Protein AF-A0A959VHF4-F1 (afdb_monomer_lite)

Structure (mmCIF, N/CA/C/O backbone):
data_AF-A0A959VHF4-F1
#
_entry.id   AF-A0A959VHF4-F1
#
loop_
_atom_site.group_PDB
_atom_site.id
_atom_site.type_symbol
_atom_site.label_atom_id
_atom_site.label_alt_id
_atom_site.label_comp_id
_atom_site.label_asym_id
_atom_site.label_entity_id
_atom_site.label_seq_id
_atom_site.pdbx_PDB_ins_code
_atom_site.Cartn_x
_atom_site.Cartn_y
_atom_site.Cartn_z
_atom_site.occupancy
_atom_site.B_iso_or_equiv
_atom_site.auth_seq_id
_atom_site.auth_comp_id
_atom_site.auth_asym_id
_atom_site.auth_atom_id
_atom_site.pdbx_PDB_model_num
ATOM 1 N N . MET A 1 1 ? -18.774 -11.645 18.481 1.00 50.91 1 MET A N 1
ATOM 2 C CA . MET A 1 1 ? -17.301 -11.450 18.523 1.00 50.91 1 MET A CA 1
ATOM 3 C C . MET A 1 1 ? -16.542 -12.141 17.383 1.00 50.91 1 MET A C 1
ATOM 5 O O . MET A 1 1 ? -15.637 -11.518 16.846 1.00 50.91 1 MET A O 1
ATOM 9 N N . HIS A 1 2 ? -16.887 -13.369 16.970 1.00 49.22 2 HIS A N 1
ATOM 10 C CA . HIS A 1 2 ? -16.192 -14.062 15.864 1.00 49.22 2 HIS A CA 1
ATOM 11 C C . HIS A 1 2 ? -16.350 -13.375 14.492 1.00 49.22 2 HIS A C 1
ATOM 13 O O . HIS A 1 2 ? -15.384 -13.295 13.736 1.00 49.22 2 HIS A O 1
ATOM 19 N N . LEU A 1 3 ? -17.520 -12.784 14.223 1.00 56.03 3 LEU A N 1
ATOM 20 C CA . LEU A 1 3 ? -17.829 -12.106 12.956 1.00 56.03 3 LEU A CA 1
ATOM 21 C C . LEU A 1 3 ? -16.916 -10.900 12.661 1.00 56.03 3 LEU A C 1
ATOM 23 O O . LEU A 1 3 ? -16.441 -10.735 11.544 1.00 56.03 3 LEU A O 1
ATOM 27 N N . ALA A 1 4 ? -16.611 -10.089 13.679 1.00 54.28 4 ALA A N 1
ATOM 28 C CA . ALA A 1 4 ? -15.765 -8.902 13.534 1.00 54.28 4 ALA A CA 1
ATOM 29 C C . ALA A 1 4 ? -14.308 -9.256 13.186 1.00 54.28 4 ALA A C 1
ATOM 31 O O . ALA A 1 4 ? -13.641 -8.526 12.458 1.00 54.28 4 ALA A O 1
ATOM 32 N N . ARG A 1 5 ? -13.818 -10.405 13.671 1.00 56.53 5 ARG A N 1
ATOM 33 C CA . ARG A 1 5 ? -12.460 -10.889 13.393 1.00 56.53 5 ARG A CA 1
ATOM 34 C C . ARG A 1 5 ? -12.360 -11.483 11.986 1.00 56.53 5 ARG A C 1
ATOM 36 O O . ARG A 1 5 ? -11.412 -11.186 11.269 1.00 56.53 5 ARG A O 1
ATOM 43 N N . ALA A 1 6 ? -13.371 -12.257 11.587 1.00 59.06 6 ALA A N 1
ATOM 44 C CA . ALA A 1 6 ? -13.488 -12.775 10.227 1.00 59.06 6 ALA A CA 1
ATOM 45 C C . ALA A 1 6 ? -13.580 -11.635 9.202 1.00 59.06 6 ALA A C 1
ATOM 47 O O . ALA A 1 6 ? -12.888 -11.675 8.195 1.00 59.06 6 ALA A O 1
ATOM 48 N N . MET A 1 7 ? -14.336 -10.575 9.501 1.00 58.72 7 MET A N 1
ATOM 49 C CA . MET A 1 7 ? -14.394 -9.371 8.668 1.00 58.72 7 MET A CA 1
ATOM 50 C C . MET A 1 7 ? -13.051 -8.666 8.518 1.00 58.72 7 MET A C 1
ATOM 52 O O . MET A 1 7 ? -12.705 -8.275 7.412 1.00 58.72 7 MET A O 1
ATOM 56 N N . HIS A 1 8 ? -12.319 -8.470 9.617 1.00 55.59 8 HIS A N 1
ATOM 57 C CA . HIS A 1 8 ? -11.071 -7.712 9.579 1.00 55.59 8 HIS A CA 1
ATOM 58 C C . HIS A 1 8 ? -9.969 -8.467 8.827 1.00 55.59 8 HIS A C 1
ATOM 60 O O . HIS A 1 8 ? -9.148 -7.849 8.157 1.00 55.59 8 HIS A O 1
ATOM 66 N N . ILE A 1 9 ? -9.967 -9.802 8.910 1.00 59.06 9 ILE A N 1
ATOM 67 C CA . ILE A 1 9 ? -9.068 -10.657 8.126 1.00 59.06 9 ILE A CA 1
ATOM 68 C C . ILE A 1 9 ? -9.535 -10.705 6.670 1.00 59.06 9 ILE A C 1
ATOM 70 O O . ILE A 1 9 ? -8.726 -10.544 5.763 1.00 59.06 9 ILE A O 1
ATOM 74 N N . ALA A 1 10 ? -10.840 -10.845 6.425 1.00 58.56 10 ALA A N 1
ATOM 75 C CA . ALA A 1 10 ? -11.389 -10.819 5.075 1.00 58.56 10 ALA A CA 1
ATOM 76 C C . ALA A 1 10 ? -11.092 -9.487 4.373 1.00 58.56 10 ALA A C 1
ATOM 78 O O . ALA A 1 10 ? -10.733 -9.511 3.202 1.00 58.56 10 ALA A O 1
ATOM 79 N N . SER A 1 11 ? -11.141 -8.339 5.059 1.00 53.06 11 SER A N 1
ATOM 80 C CA . SER A 1 11 ? -10.812 -7.028 4.475 1.00 53.06 11 SER A CA 1
ATOM 81 C C . SER A 1 11 ? -9.335 -6.850 4.113 1.00 53.06 11 SER A C 1
ATOM 83 O O . SER A 1 11 ? -9.013 -5.922 3.380 1.00 53.06 11 SER A O 1
ATOM 85 N N . ILE A 1 12 ? -8.440 -7.718 4.601 1.00 55.69 12 ILE A N 1
ATOM 86 C CA . ILE A 1 12 ? -7.034 -7.755 4.160 1.00 55.69 12 ILE A CA 1
ATOM 87 C C . ILE A 1 12 ? -6.947 -8.346 2.745 1.00 55.69 12 ILE A C 1
ATOM 89 O O . ILE A 1 12 ? -6.153 -7.881 1.932 1.00 55.69 12 ILE A O 1
ATOM 93 N N . PHE A 1 13 ? -7.786 -9.342 2.443 1.00 53.78 13 PHE A N 1
ATOM 94 C CA . PHE A 1 13 ? -7.777 -10.077 1.172 1.00 53.78 13 PHE A CA 1
ATOM 95 C C . PHE A 1 13 ? -8.868 -9.639 0.189 1.00 53.78 13 PHE A C 1
ATOM 97 O O . PHE A 1 13 ? -8.839 -10.032 -0.974 1.00 53.78 13 PHE A O 1
ATOM 104 N N . THR A 1 14 ? -9.836 -8.834 0.631 1.00 53.97 14 THR A N 1
ATOM 105 C CA . THR A 1 14 ? -10.964 -8.391 -0.194 1.00 53.97 14 THR A CA 1
ATOM 106 C C . THR A 1 14 ? -10.923 -6.884 -0.439 1.00 53.97 14 THR A C 1
ATOM 108 O O . THR A 1 14 ? -10.493 -6.112 0.421 1.00 53.97 14 THR A O 1
ATOM 111 N N . PRO A 1 15 ? -11.362 -6.410 -1.614 1.00 54.19 15 PRO A N 1
ATOM 112 C CA . PRO A 1 15 ? -11.335 -4.990 -1.919 1.00 54.19 15 PRO A CA 1
ATOM 113 C C . PRO A 1 15 ? -12.379 -4.221 -1.082 1.00 54.19 15 PRO A C 1
ATOM 115 O O . PRO A 1 15 ? -13.347 -4.796 -0.596 1.00 54.19 15 PRO A O 1
ATOM 118 N N . LEU A 1 16 ? -12.151 -2.905 -0.924 1.00 57.03 16 LEU A N 1
ATOM 119 C CA . LEU A 1 16 ? -12.922 -1.883 -0.168 1.00 57.03 16 LEU A CA 1
ATOM 120 C C . LEU A 1 16 ? -14.441 -2.093 -0.014 1.00 57.03 16 LEU A C 1
ATOM 122 O O . LEU A 1 16 ? -15.026 -1.578 0.936 1.00 57.03 16 LEU A O 1
ATOM 126 N N . TRP A 1 17 ? -15.087 -2.802 -0.936 1.00 56.50 17 TRP A N 1
ATOM 127 C CA . TRP A 1 17 ? -16.507 -3.107 -0.882 1.00 56.50 17 TRP A CA 1
ATOM 128 C C . TRP A 1 17 ? -16.901 -3.952 0.330 1.00 56.50 17 TRP A C 1
ATOM 130 O O . TRP A 1 17 ? -17.956 -3.690 0.883 1.00 56.50 17 TRP A O 1
ATOM 140 N N . VAL A 1 18 ? -16.084 -4.886 0.824 1.00 60.59 18 VAL A N 1
ATOM 141 C CA . VAL A 1 18 ? -16.474 -5.721 1.982 1.00 60.59 18 VAL A CA 1
ATOM 142 C C . VAL A 1 18 ? -16.714 -4.905 3.266 1.00 60.59 18 VAL A C 1
ATOM 144 O O . VAL A 1 18 ? -17.814 -4.991 3.815 1.00 60.59 18 VAL A O 1
ATOM 147 N N . PRO A 1 19 ? -15.780 -4.061 3.750 1.00 60.09 19 PRO A N 1
ATOM 148 C CA . PRO A 1 19 ? -16.050 -3.213 4.916 1.00 60.09 19 PRO A CA 1
ATOM 149 C C . PRO A 1 19 ? -17.211 -2.230 4.688 1.00 60.09 19 PRO A C 1
ATOM 151 O O . PRO A 1 19 ? -17.966 -1.947 5.619 1.00 60.09 19 PRO A O 1
ATOM 154 N N . PHE A 1 20 ? -17.399 -1.753 3.453 1.00 59.38 20 PHE A N 1
ATOM 155 C CA . PHE A 1 20 ? -18.503 -0.861 3.089 1.00 59.38 20 PHE A CA 1
ATOM 156 C C . PHE A 1 20 ? -19.870 -1.564 3.125 1.00 59.38 20 PHE A C 1
ATOM 158 O O . PHE A 1 20 ? -20.823 -1.055 3.715 1.00 59.38 20 PHE A O 1
ATOM 165 N N . VAL A 1 21 ? -19.950 -2.772 2.567 1.00 61.09 21 VAL A N 1
ATOM 166 C CA . VAL A 1 21 ? -21.141 -3.628 2.572 1.00 61.09 21 VAL A CA 1
ATOM 167 C C . VAL A 1 21 ? -21.521 -3.987 4.002 1.00 61.09 21 VAL A C 1
ATOM 169 O O . VAL A 1 21 ? -22.686 -3.870 4.371 1.00 61.09 21 VAL A O 1
ATOM 172 N N . VAL A 1 22 ? -20.554 -4.326 4.859 1.00 63.72 22 VAL A N 1
ATOM 173 C CA . VAL A 1 22 ? -20.879 -4.610 6.260 1.00 63.72 22 VAL A CA 1
ATOM 174 C C . VAL A 1 22 ? -21.305 -3.352 7.018 1.00 63.72 22 VAL A C 1
ATOM 176 O O . VAL A 1 22 ? -22.218 -3.424 7.837 1.00 63.72 22 VAL A O 1
ATOM 179 N N . TRP A 1 23 ? -20.727 -2.182 6.738 1.00 61.66 23 TRP A N 1
ATOM 180 C CA . TRP A 1 23 ? -21.202 -0.931 7.338 1.00 61.66 23 TRP A CA 1
ATOM 181 C C . TRP A 1 23 ? -22.668 -0.622 6.990 1.00 61.66 23 TRP A C 1
ATOM 183 O O . TRP A 1 23 ? -23.399 -0.124 7.851 1.00 61.66 23 TRP A O 1
ATOM 193 N N . ILE A 1 24 ? -23.096 -0.941 5.764 1.00 65.69 24 ILE A N 1
ATOM 194 C CA . ILE A 1 24 ? -24.482 -0.783 5.299 1.00 65.69 24 ILE A CA 1
ATOM 195 C C . ILE A 1 24 ? -25.408 -1.824 5.935 1.00 65.69 24 ILE A C 1
ATOM 197 O O . ILE A 1 24 ? -26.497 -1.477 6.388 1.00 65.69 24 ILE A O 1
ATOM 201 N N . LEU A 1 25 ? -24.976 -3.086 5.995 1.00 68.31 25 LEU A N 1
ATOM 202 C CA . LEU A 1 25 ? -25.793 -4.202 6.481 1.00 68.31 25 LEU A CA 1
ATOM 203 C C . LEU A 1 25 ? -25.848 -4.304 8.013 1.00 68.31 25 LEU A C 1
ATOM 205 O O . LEU A 1 25 ? -26.707 -4.998 8.552 1.00 68.31 25 LEU A O 1
ATOM 209 N N . THR A 1 26 ? -24.956 -3.624 8.737 1.00 66.06 26 THR A N 1
ATOM 210 C CA . THR A 1 26 ? -24.940 -3.658 10.205 1.00 66.06 26 THR A CA 1
ATOM 211 C C . THR A 1 26 ? -26.020 -2.736 10.793 1.00 66.06 26 THR A C 1
ATOM 213 O O . THR A 1 26 ? -25.977 -1.521 10.567 1.00 66.06 26 THR A O 1
ATOM 216 N N . PRO A 1 27 ? -26.947 -3.252 11.625 1.00 54.56 27 PRO A N 1
ATOM 217 C CA . PRO A 1 27 ? -27.983 -2.444 12.266 1.00 54.56 27 PRO A CA 1
ATOM 218 C C . PRO A 1 27 ? -27.394 -1.317 13.128 1.00 54.56 27 PRO A C 1
ATOM 220 O O . PRO A 1 27 ? -26.417 -1.519 13.852 1.00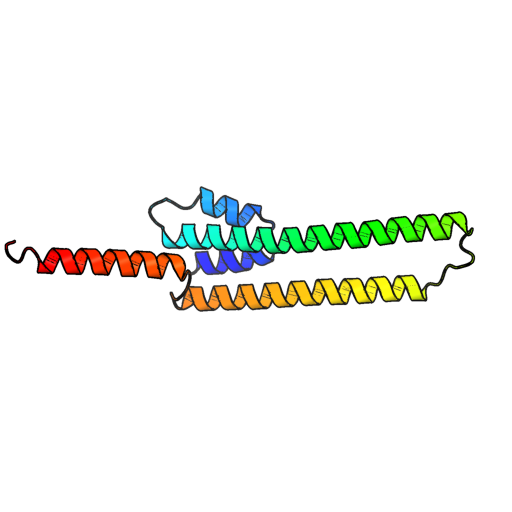 54.56 27 PRO A O 1
ATOM 223 N N . LYS A 1 28 ? -28.038 -0.135 13.134 1.00 59.47 28 LYS A N 1
ATOM 224 C CA . LYS A 1 28 ? -27.600 1.069 13.888 1.00 59.47 28 LYS A CA 1
ATOM 225 C C . LYS A 1 28 ? -27.386 0.834 15.394 1.00 59.47 28 LYS A C 1
ATOM 227 O O . LYS A 1 28 ? -26.692 1.614 16.041 1.00 59.47 28 LYS A O 1
ATOM 232 N N . GLN A 1 29 ? -27.986 -0.222 15.932 1.00 56.53 29 GLN A N 1
ATOM 233 C CA . GLN A 1 29 ? -27.942 -0.614 17.338 1.00 56.53 29 GLN A CA 1
ATOM 234 C C . GLN A 1 29 ? -26.567 -1.187 17.735 1.00 56.53 29 GLN A C 1
ATOM 236 O O . GLN A 1 29 ? -26.131 -1.023 18.871 1.00 56.53 29 GLN A O 1
ATOM 241 N N . MET A 1 30 ? -25.818 -1.763 16.785 1.00 57.66 30 MET A N 1
ATOM 242 C CA . MET A 1 30 ? -24.456 -2.259 17.009 1.00 57.66 30 MET A CA 1
ATOM 243 C C . MET A 1 30 ? -23.416 -1.155 16.776 1.00 57.66 30 MET A C 1
ATOM 245 O O . MET A 1 30 ? -22.587 -1.238 15.866 1.00 57.66 30 MET A O 1
ATOM 249 N N . LYS A 1 31 ? -23.462 -0.108 17.616 1.00 62.25 31 LYS A N 1
ATOM 250 C CA . LYS A 1 31 ? -22.574 1.072 17.541 1.00 62.25 31 LYS A CA 1
ATOM 251 C C . LYS A 1 31 ? -21.093 0.675 17.407 1.00 62.25 31 LYS A C 1
ATOM 253 O O . LYS A 1 31 ? -20.419 1.141 16.494 1.00 62.25 31 LYS A O 1
ATOM 258 N N . PHE A 1 32 ? -20.653 -0.304 18.201 1.00 63.00 32 PHE A N 1
ATOM 259 C CA . PHE A 1 32 ? -19.282 -0.827 18.192 1.00 63.00 32 PHE A CA 1
ATOM 260 C C . PHE A 1 32 ? -18.853 -1.439 16.846 1.00 63.00 32 PHE A C 1
ATOM 262 O O . PHE A 1 32 ? -17.756 -1.166 16.358 1.00 63.00 32 PHE A O 1
ATOM 269 N N . LEU A 1 33 ? -19.712 -2.251 16.218 1.00 62.34 33 LEU A N 1
ATOM 270 C CA . LEU A 1 33 ? -19.392 -2.927 14.954 1.00 62.34 33 LEU A CA 1
ATOM 271 C C . LEU A 1 33 ? -19.348 -1.926 13.788 1.00 62.34 33 LEU A C 1
ATOM 273 O O . LEU A 1 33 ? -18.480 -2.002 12.919 1.00 62.34 33 LEU A O 1
ATOM 277 N N . ARG A 1 34 ? -20.236 -0.927 13.820 1.00 61.47 34 ARG A N 1
ATOM 278 C CA . ARG A 1 34 ? -20.313 0.136 12.814 1.00 61.47 34 ARG A CA 1
ATOM 279 C C . ARG A 1 34 ? -19.111 1.084 12.867 1.00 61.47 34 ARG A C 1
ATOM 281 O O . ARG A 1 34 ? -18.621 1.513 11.822 1.00 61.47 34 ARG A O 1
ATOM 288 N N . ALA A 1 35 ? -18.611 1.376 14.065 1.00 62.72 35 ALA A N 1
ATOM 289 C CA . ALA A 1 35 ? -17.395 2.154 14.271 1.00 62.72 35 ALA A CA 1
ATOM 290 C C . ALA A 1 35 ? -16.144 1.426 13.778 1.00 62.72 35 ALA A C 1
ATOM 292 O O . ALA A 1 35 ? -15.296 2.029 13.120 1.00 62.72 35 ALA A O 1
ATOM 293 N N . HIS A 1 36 ? -16.069 0.118 14.042 1.00 64.94 36 HIS A N 1
ATOM 294 C CA . HIS A 1 36 ? -15.000 -0.745 13.545 1.00 64.94 36 HIS A CA 1
ATOM 295 C C . HIS A 1 36 ? -14.964 -0.775 12.015 1.00 64.94 36 HIS A C 1
ATOM 297 O O . HIS A 1 36 ? -13.907 -0.585 11.420 1.00 64.94 36 HIS A O 1
ATOM 303 N N . ALA A 1 37 ? -16.128 -0.937 11.378 1.00 64.56 37 ALA A N 1
ATOM 304 C CA . ALA A 1 37 ? -16.239 -0.947 9.923 1.00 64.56 37 ALA A CA 1
ATOM 305 C C . ALA A 1 37 ? -15.821 0.395 9.295 1.00 64.56 37 ALA A C 1
ATOM 307 O O . ALA A 1 37 ? -15.123 0.408 8.284 1.00 64.56 37 ALA A O 1
ATOM 308 N N . ARG A 1 38 ? -16.187 1.531 9.910 1.00 67.88 38 ARG A N 1
ATOM 309 C CA . ARG A 1 38 ? -15.810 2.864 9.412 1.00 67.88 38 ARG A CA 1
ATOM 310 C C . ARG A 1 38 ? -14.308 3.122 9.518 1.00 67.88 38 ARG A C 1
ATOM 312 O O . ARG A 1 38 ? -13.732 3.689 8.595 1.00 67.88 38 ARG A O 1
ATOM 319 N N . LEU A 1 39 ? -13.688 2.726 10.628 1.00 69.12 39 LEU A N 1
ATOM 320 C CA . LEU A 1 39 ? -12.251 2.904 10.819 1.00 69.12 39 LEU A CA 1
ATOM 321 C C . LEU A 1 39 ? -11.453 2.017 9.854 1.00 69.12 39 LEU A C 1
ATOM 323 O O . LEU A 1 39 ? -10.566 2.518 9.175 1.00 69.12 39 LEU A O 1
ATOM 327 N N . ALA A 1 40 ? -11.848 0.748 9.712 1.00 66.75 40 ALA A N 1
ATOM 328 C CA . ALA A 1 40 ? -11.246 -0.176 8.752 1.00 66.75 40 ALA A CA 1
ATOM 329 C C . ALA A 1 40 ? -11.402 0.310 7.300 1.00 66.75 40 ALA A C 1
ATOM 331 O O . ALA A 1 40 ? -10.480 0.182 6.497 1.00 66.75 40 ALA A O 1
ATOM 332 N N . ALA A 1 41 ? -12.546 0.914 6.956 1.00 68.06 41 ALA A N 1
ATOM 333 C CA . ALA A 1 41 ? -12.738 1.534 5.648 1.00 68.06 41 ALA A CA 1
ATOM 334 C C . ALA A 1 41 ? -11.798 2.732 5.435 1.00 68.06 41 ALA A C 1
ATOM 336 O O . ALA A 1 41 ? -11.232 2.870 4.355 1.00 68.06 41 ALA A O 1
ATOM 337 N N . PHE A 1 42 ? -11.606 3.580 6.450 1.00 72.62 42 PHE A N 1
ATOM 338 C CA . PHE A 1 42 ? -10.738 4.755 6.350 1.00 72.62 42 PHE A CA 1
ATOM 339 C C . PHE A 1 42 ? -9.257 4.373 6.227 1.00 72.62 42 PHE A C 1
ATOM 341 O O . PHE A 1 42 ? -8.578 4.866 5.328 1.00 72.62 42 PHE A O 1
ATOM 348 N N . ASP A 1 43 ? -8.785 3.433 7.050 1.00 71.19 43 ASP A N 1
ATOM 349 C CA . ASP A 1 43 ? -7.425 2.887 6.946 1.00 71.19 43 ASP A CA 1
ATOM 350 C C . ASP A 1 43 ? -7.210 2.218 5.579 1.00 71.19 43 ASP A C 1
ATOM 352 O O . ASP A 1 43 ? -6.193 2.442 4.919 1.00 71.19 43 ASP A O 1
ATOM 356 N N . GLY A 1 44 ? -8.211 1.478 5.087 1.00 72.25 44 GLY A N 1
ATOM 357 C CA . GLY A 1 44 ? -8.188 0.8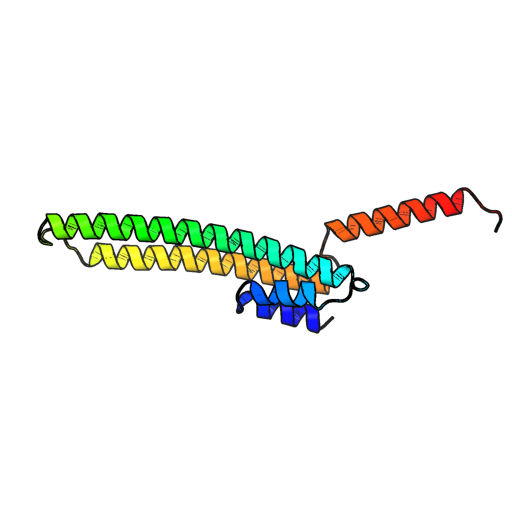91 3.749 1.00 72.25 44 GLY A CA 1
ATOM 358 C C . GLY A 1 44 ? -8.108 1.928 2.621 1.00 72.25 44 GLY A C 1
ATOM 359 O O . GLY A 1 44 ? -7.418 1.691 1.629 1.00 72.25 44 GLY A O 1
ATOM 360 N N . ILE A 1 45 ? -8.775 3.081 2.756 1.00 77.88 45 ILE A N 1
ATOM 361 C CA . ILE A 1 45 ? -8.692 4.190 1.789 1.00 77.88 45 ILE A CA 1
ATOM 362 C C . ILE A 1 45 ? -7.291 4.805 1.794 1.00 77.88 45 ILE A C 1
ATOM 364 O O . ILE A 1 45 ? -6.731 5.010 0.720 1.00 77.88 45 ILE A O 1
ATOM 368 N N . ILE A 1 46 ? -6.712 5.062 2.972 1.00 82.31 46 ILE A N 1
ATOM 369 C CA . ILE A 1 46 ? -5.372 5.656 3.096 1.00 82.31 46 ILE A CA 1
ATOM 370 C C . ILE A 1 46 ? -4.332 4.763 2.419 1.00 82.31 46 ILE A C 1
ATOM 372 O O . ILE A 1 46 ? -3.590 5.22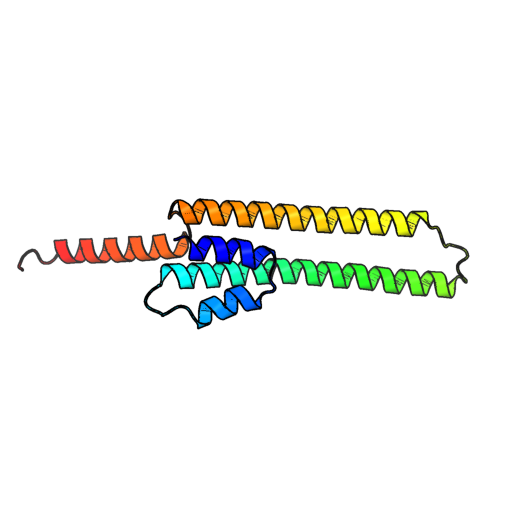9 1.555 1.00 82.31 46 ILE A O 1
ATOM 376 N N . TRP A 1 47 ? -4.314 3.470 2.751 1.00 79.56 47 TRP A N 1
ATOM 377 C CA . TRP A 1 47 ? -3.369 2.533 2.146 1.00 79.56 47 TRP A CA 1
ATOM 378 C C . TRP A 1 47 ? -3.536 2.450 0.632 1.00 79.56 47 TRP A C 1
ATOM 380 O O . TRP A 1 47 ? -2.550 2.506 -0.100 1.00 79.56 47 TRP A O 1
ATOM 390 N N . LYS A 1 48 ? -4.774 2.396 0.135 1.00 79.50 48 LYS A N 1
ATOM 391 C CA . LYS A 1 48 ? -5.038 2.383 -1.309 1.00 79.50 48 LYS A CA 1
ATOM 392 C C . LYS A 1 48 ? -4.633 3.674 -2.009 1.00 79.50 48 LYS A C 1
ATOM 394 O O . LYS A 1 48 ? -4.153 3.596 -3.134 1.00 79.50 48 LYS A O 1
ATOM 399 N N . ALA A 1 49 ? -4.785 4.829 -1.366 1.00 83.88 49 ALA A N 1
ATOM 400 C CA . ALA A 1 49 ? -4.301 6.097 -1.901 1.00 83.88 49 ALA A CA 1
ATOM 401 C C . ALA A 1 49 ? -2.768 6.099 -2.013 1.00 83.88 49 ALA A C 1
ATOM 403 O O . ALA A 1 49 ? -2.239 6.469 -3.057 1.00 83.88 49 ALA A O 1
ATOM 404 N N . ILE A 1 50 ? -2.059 5.604 -0.990 1.00 87.19 50 ILE A N 1
ATOM 405 C CA . ILE A 1 50 ? -0.595 5.440 -1.026 1.00 87.19 50 ILE A CA 1
ATOM 406 C C . ILE A 1 50 ? -0.189 4.503 -2.173 1.00 87.19 50 ILE A C 1
ATOM 408 O O . ILE A 1 50 ? 0.670 4.858 -2.978 1.00 87.19 50 ILE A O 1
ATOM 412 N N . PHE A 1 51 ? -0.837 3.340 -2.299 1.00 84.31 51 PHE A N 1
ATOM 413 C CA . PHE A 1 51 ? -0.569 2.407 -3.398 1.00 84.31 51 PHE A CA 1
ATOM 414 C C . PHE A 1 51 ? -0.862 3.020 -4.772 1.00 84.31 51 PHE A C 1
ATOM 416 O O . PHE A 1 51 ? -0.087 2.803 -5.699 1.00 84.31 51 PHE A O 1
ATOM 423 N N . LEU A 1 52 ? -1.933 3.807 -4.910 1.00 84.94 52 LEU A N 1
ATOM 424 C CA . LEU A 1 52 ? -2.266 4.491 -6.159 1.00 84.94 52 LEU A CA 1
ATOM 425 C C . LEU A 1 52 ? -1.182 5.499 -6.550 1.00 84.94 52 LEU A C 1
ATOM 427 O O . LEU A 1 52 ? -0.739 5.494 -7.694 1.00 84.94 52 LEU A O 1
ATOM 431 N N . VAL A 1 53 ? -0.722 6.325 -5.606 1.00 91.50 53 VAL A N 1
ATOM 432 C CA . VAL A 1 53 ? 0.359 7.293 -5.851 1.00 91.50 53 VAL A CA 1
ATOM 433 C C . VAL A 1 53 ? 1.630 6.573 -6.303 1.00 91.50 53 VAL A C 1
ATOM 435 O O . VAL A 1 53 ? 2.228 6.952 -7.308 1.00 91.50 53 VAL A O 1
ATOM 438 N N . LEU A 1 54 ? 2.012 5.492 -5.619 1.00 89.25 54 LEU A N 1
ATOM 439 C CA . LEU A 1 54 ? 3.187 4.702 -5.992 1.00 89.25 54 LEU A CA 1
ATOM 440 C C . LEU A 1 54 ? 3.038 4.043 -7.366 1.00 89.25 54 LEU A C 1
ATOM 442 O O . LEU A 1 54 ? 3.993 4.033 -8.140 1.00 89.25 54 LEU A O 1
ATOM 446 N N . ALA A 1 55 ? 1.848 3.538 -7.696 1.00 84.50 55 ALA A N 1
ATOM 447 C CA . ALA A 1 55 ? 1.562 2.962 -9.005 1.00 84.50 55 ALA A CA 1
ATOM 448 C C . ALA A 1 55 ? 1.657 4.013 -10.123 1.00 84.50 55 ALA A C 1
ATOM 450 O O . ALA A 1 55 ? 2.273 3.748 -11.152 1.00 84.50 55 ALA A O 1
ATOM 451 N N . VAL A 1 56 ? 1.116 5.218 -9.909 1.00 91.94 56 VAL A N 1
ATOM 452 C CA . VAL A 1 56 ? 1.200 6.330 -10.873 1.00 91.94 56 VAL A CA 1
ATOM 453 C C . VAL A 1 56 ? 2.647 6.773 -11.085 1.00 91.94 56 VAL A C 1
ATOM 455 O O . VAL A 1 56 ? 3.061 6.974 -12.228 1.00 91.94 56 VAL A O 1
ATOM 458 N N . ILE A 1 57 ? 3.437 6.879 -10.012 1.00 92.44 57 ILE A N 1
ATOM 459 C CA . ILE A 1 57 ? 4.865 7.210 -10.106 1.00 92.44 57 ILE A CA 1
ATOM 460 C C . ILE A 1 57 ? 5.605 6.114 -10.882 1.00 92.44 57 ILE A C 1
ATOM 462 O O . ILE A 1 57 ? 6.292 6.411 -11.856 1.00 92.44 57 ILE A O 1
ATOM 466 N N . SER A 1 58 ? 5.422 4.846 -10.505 1.00 89.19 58 SER A N 1
ATOM 467 C CA . SER A 1 58 ? 6.063 3.702 -11.169 1.00 89.19 58 SER A CA 1
ATOM 468 C C . SER A 1 58 ? 5.722 3.635 -12.663 1.00 89.19 58 SER A C 1
ATOM 470 O O . SER A 1 58 ? 6.610 3.460 -13.504 1.00 89.19 58 SER A O 1
ATOM 472 N N . LEU A 1 59 ? 4.453 3.863 -13.015 1.00 90.75 59 LEU A N 1
ATOM 473 C CA . LEU A 1 59 ? 3.995 3.891 -14.400 1.00 90.75 59 LEU A CA 1
ATOM 474 C C . LEU A 1 59 ? 4.611 5.058 -15.177 1.00 90.75 59 LEU A C 1
ATOM 476 O O . LEU A 1 59 ? 5.122 4.850 -16.272 1.00 90.75 59 LEU A O 1
ATOM 480 N N . THR A 1 60 ? 4.624 6.260 -14.598 1.00 94.06 60 THR A N 1
ATOM 481 C CA . THR A 1 60 ? 5.235 7.447 -15.219 1.00 94.06 60 THR A CA 1
ATOM 482 C C . THR A 1 60 ? 6.709 7.205 -15.539 1.00 94.06 60 THR A C 1
ATOM 484 O O . THR A 1 60 ? 7.144 7.433 -16.666 1.00 94.06 60 THR A O 1
ATOM 487 N N . ILE A 1 61 ? 7.475 6.672 -14.580 1.00 91.81 61 ILE A N 1
ATOM 488 C CA . ILE A 1 61 ? 8.896 6.355 -14.782 1.00 91.81 61 ILE A CA 1
ATOM 489 C C . ILE A 1 61 ? 9.054 5.260 -15.854 1.00 91.81 61 ILE A C 1
ATOM 491 O O . ILE A 1 61 ? 9.991 5.296 -16.649 1.00 91.81 61 ILE A O 1
ATOM 495 N N . THR A 1 62 ? 8.147 4.284 -15.912 1.00 90.81 62 THR A N 1
ATOM 496 C CA . THR A 1 62 ? 8.166 3.241 -16.951 1.00 90.81 62 THR A CA 1
ATOM 497 C C . THR A 1 62 ? 7.929 3.828 -18.341 1.00 90.81 62 THR A C 1
ATOM 499 O O . THR A 1 62 ? 8.688 3.525 -19.257 1.00 90.81 62 THR A O 1
ATOM 502 N N . ILE A 1 63 ? 6.941 4.714 -18.490 1.00 93.81 63 ILE A N 1
ATOM 503 C CA . ILE A 1 63 ? 6.634 5.391 -19.757 1.00 93.81 63 ILE A CA 1
ATOM 504 C C . ILE A 1 63 ? 7.824 6.234 -20.222 1.00 93.81 63 ILE A C 1
ATOM 506 O O . ILE A 1 63 ? 8.245 6.102 -21.367 1.00 93.81 63 ILE A O 1
ATOM 510 N N . ILE A 1 64 ? 8.403 7.056 -19.340 1.00 94.19 64 ILE A N 1
ATOM 511 C CA . ILE A 1 64 ? 9.557 7.907 -19.679 1.00 94.19 64 ILE A CA 1
ATOM 512 C C . ILE A 1 64 ? 10.739 7.056 -20.156 1.00 94.19 64 ILE A C 1
ATOM 514 O O . ILE A 1 64 ? 11.345 7.355 -21.182 1.00 94.19 64 ILE A O 1
ATOM 518 N N . THR A 1 65 ? 11.051 5.972 -19.443 1.00 89.25 65 THR A N 1
ATOM 519 C CA . THR A 1 65 ? 12.152 5.073 -19.814 1.00 89.25 65 THR A CA 1
ATOM 520 C C . THR A 1 65 ? 11.886 4.343 -21.125 1.00 89.25 65 THR A C 1
ATOM 522 O O . THR A 1 65 ? 12.797 4.202 -21.936 1.00 89.25 65 THR A O 1
ATOM 525 N N . LEU A 1 66 ? 10.642 3.935 -21.376 1.00 90.50 66 LEU A N 1
ATOM 526 C CA . LEU A 1 66 ? 10.269 3.311 -22.639 1.00 90.50 66 LEU A CA 1
ATOM 527 C C . LEU A 1 66 ? 10.416 4.288 -23.813 1.00 90.50 66 LEU A C 1
ATOM 529 O O . LEU A 1 66 ? 10.991 3.923 -24.834 1.00 90.50 66 LEU A O 1
ATOM 533 N N . ILE A 1 67 ? 9.951 5.533 -23.655 1.00 94.56 67 ILE A N 1
ATOM 534 C CA . ILE A 1 67 ? 10.120 6.594 -24.660 1.00 94.56 67 ILE A CA 1
ATOM 535 C C . ILE A 1 67 ? 11.608 6.832 -24.934 1.00 94.56 67 ILE A C 1
ATOM 537 O O . ILE A 1 67 ? 12.006 6.924 -26.093 1.00 94.56 67 ILE A O 1
ATOM 541 N N . HIS A 1 68 ? 12.432 6.885 -23.885 1.00 91.81 68 HIS A N 1
ATOM 542 C CA . HIS A 1 68 ? 13.873 7.064 -24.019 1.00 91.81 68 HIS A CA 1
ATOM 543 C C . HIS A 1 68 ? 14.517 5.932 -24.832 1.00 91.81 68 HIS A C 1
ATOM 545 O O . HIS A 1 68 ? 15.125 6.214 -25.863 1.00 91.81 68 HIS A O 1
ATOM 551 N N . HIS A 1 69 ? 14.306 4.665 -24.460 1.00 91.75 69 HIS A N 1
ATOM 552 C CA . HIS A 1 69 ? 14.860 3.531 -25.214 1.00 91.75 69 HIS A CA 1
ATOM 553 C C . HIS A 1 69 ? 14.326 3.447 -26.643 1.00 91.75 69 HIS A C 1
ATOM 555 O O . HIS A 1 69 ? 15.062 3.078 -27.554 1.00 91.75 69 HIS A O 1
ATOM 561 N N . PHE A 1 70 ? 13.066 3.825 -26.865 1.00 93.00 70 PHE A N 1
ATOM 562 C CA . PHE A 1 70 ? 12.516 3.894 -28.213 1.00 93.00 70 PHE A CA 1
ATOM 563 C C . PHE A 1 70 ? 13.231 4.961 -29.055 1.00 93.00 70 PHE A C 1
ATOM 565 O O . PHE A 1 70 ? 13.572 4.708 -30.209 1.00 93.00 70 PHE A O 1
ATOM 572 N N . SER A 1 71 ? 13.521 6.128 -28.469 1.00 93.69 71 SER A N 1
ATOM 573 C CA . SER A 1 71 ? 14.242 7.213 -29.145 1.00 93.69 71 SER A CA 1
ATOM 574 C C . SER A 1 71 ? 15.717 6.898 -29.421 1.00 93.69 71 SER A C 1
ATOM 576 O O . SER A 1 71 ? 16.241 7.340 -30.439 1.00 93.69 71 SER A O 1
ATOM 578 N N . THR A 1 72 ? 16.369 6.096 -28.572 1.00 93.19 72 THR A N 1
ATOM 579 C CA . THR A 1 72 ? 17.776 5.682 -28.737 1.00 93.19 72 THR A CA 1
ATOM 580 C C . THR A 1 72 ? 17.937 4.352 -29.476 1.00 93.19 72 THR A C 1
ATOM 582 O O . THR A 1 72 ? 19.017 3.766 -29.472 1.00 93.19 72 THR A O 1
ATOM 585 N N . GLN A 1 73 ? 16.873 3.850 -30.120 1.00 92.50 73 GLN A N 1
ATOM 586 C CA . GLN A 1 73 ? 16.865 2.560 -30.824 1.00 92.50 73 GLN A CA 1
ATOM 587 C C . GLN A 1 73 ? 17.385 1.395 -29.965 1.00 92.50 73 GLN A C 1
ATOM 589 O O . GLN A 1 73 ? 18.028 0.479 -30.472 1.00 92.50 73 GLN A O 1
ATOM 594 N N . TRP A 1 74 ? 17.096 1.424 -28.662 1.00 89.62 74 TRP A N 1
ATOM 595 C CA . TRP A 1 74 ? 17.494 0.403 -27.690 1.00 89.62 74 TRP A CA 1
ATOM 596 C C . TRP A 1 74 ? 19.008 0.242 -27.486 1.00 89.62 74 TRP A C 1
ATOM 598 O O . TRP A 1 74 ? 19.422 -0.740 -26.875 1.00 89.62 74 TRP A O 1
ATOM 608 N N . GLN A 1 75 ? 19.837 1.191 -27.934 1.00 90.88 75 GLN A N 1
ATOM 609 C CA . GLN A 1 75 ? 21.293 1.100 -27.764 1.00 90.88 75 GLN A CA 1
ATOM 610 C C . GLN A 1 75 ? 21.719 1.108 -26.289 1.00 90.88 75 GLN A C 1
ATOM 612 O O . GLN A 1 75 ? 22.599 0.345 -25.904 1.00 90.88 75 GLN A O 1
ATOM 617 N N . ASP A 1 76 ? 21.035 1.894 -25.454 1.00 87.25 76 ASP A N 1
ATOM 618 C CA . ASP A 1 76 ? 21.319 2.007 -24.013 1.00 87.25 76 ASP A CA 1
ATOM 619 C C . ASP A 1 76 ? 20.522 1.007 -23.154 1.00 87.25 76 ASP A C 1
ATOM 621 O O . ASP A 1 76 ? 20.372 1.185 -21.941 1.00 87.25 76 ASP A O 1
ATOM 625 N N . PHE A 1 77 ? 19.909 -0.009 -23.769 1.00 90.56 77 PHE A N 1
ATOM 626 C CA . PHE A 1 77 ? 19.085 -0.962 -23.035 1.00 90.56 77 PHE A CA 1
ATOM 627 C C . PHE A 1 77 ? 19.945 -1.971 -22.273 1.00 90.56 77 PHE A C 1
ATOM 629 O O . PHE A 1 77 ? 20.656 -2.785 -22.861 1.00 90.56 77 PHE A O 1
ATOM 636 N N . GLU A 1 78 ? 19.782 -1.993 -20.952 1.00 91.19 78 GLU A N 1
ATOM 637 C CA . GLU A 1 78 ? 20.365 -3.022 -20.102 1.00 91.19 78 GLU A CA 1
ATOM 638 C C . GLU A 1 78 ? 19.299 -3.745 -19.275 1.00 91.19 78 GLU A C 1
ATOM 640 O O . GLU A 1 78 ? 18.525 -3.140 -18.528 1.00 91.19 78 GLU A O 1
ATOM 645 N N . TRP A 1 79 ? 19.330 -5.080 -19.318 1.00 90.12 79 TRP A N 1
ATOM 646 C CA . TRP A 1 79 ? 18.478 -5.936 -18.484 1.00 90.12 79 TRP A CA 1
ATOM 647 C C . TRP A 1 79 ? 18.660 -5.690 -16.983 1.00 90.12 79 TRP A C 1
ATOM 649 O O . TRP A 1 79 ? 17.714 -5.858 -16.210 1.00 90.12 79 TRP A O 1
ATOM 659 N N . SER A 1 80 ? 19.852 -5.250 -16.573 1.00 89.81 80 SER A N 1
ATOM 660 C CA . SER A 1 80 ? 20.176 -4.869 -15.196 1.00 89.81 80 SER A CA 1
ATOM 661 C C . SER A 1 80 ? 19.179 -3.835 -14.650 1.00 89.81 80 SER A C 1
ATOM 663 O O . SER A 1 80 ? 18.671 -3.990 -13.539 1.00 89.81 80 SER A O 1
ATOM 665 N N . GLN A 1 81 ? 18.821 -2.826 -15.450 1.00 87.25 81 GLN A N 1
ATOM 666 C CA . GLN A 1 81 ? 17.933 -1.732 -15.055 1.00 87.25 81 GLN A CA 1
ATOM 667 C C . GLN A 1 81 ? 16.499 -2.221 -14.823 1.00 87.25 81 GLN A C 1
ATOM 669 O O . GLN A 1 81 ? 15.837 -1.800 -13.870 1.00 87.25 81 GLN A O 1
ATOM 674 N N . VAL A 1 82 ? 16.026 -3.146 -15.663 1.00 88.19 82 VAL A N 1
ATOM 675 C CA . VAL A 1 82 ? 14.700 -3.765 -15.522 1.00 88.19 82 VAL A CA 1
ATOM 676 C C . VAL A 1 82 ? 14.650 -4.626 -14.263 1.00 88.19 82 VAL A C 1
ATOM 678 O O . VAL A 1 82 ? 13.727 -4.484 -13.459 1.00 88.19 82 VAL A O 1
ATOM 681 N N . ILE A 1 83 ? 15.664 -5.471 -14.051 1.00 93.00 83 ILE A N 1
ATOM 682 C CA . ILE A 1 83 ? 15.755 -6.340 -12.872 1.00 93.00 83 ILE A CA 1
ATOM 683 C C . ILE A 1 83 ? 15.762 -5.498 -11.595 1.00 93.00 83 ILE A C 1
ATOM 685 O O . ILE A 1 83 ? 14.951 -5.741 -10.702 1.00 93.00 83 ILE A O 1
ATOM 689 N N . TRP A 1 84 ? 16.604 -4.462 -11.522 1.00 89.38 84 TRP A N 1
ATOM 690 C CA . TRP A 1 84 ? 16.659 -3.583 -10.354 1.00 89.38 84 TRP A CA 1
ATOM 691 C C . TRP A 1 84 ? 15.334 -2.874 -10.086 1.00 89.38 84 TRP A C 1
ATOM 693 O O . TRP A 1 84 ? 14.912 -2.792 -8.934 1.00 89.38 84 TRP A O 1
ATOM 703 N N . ARG A 1 85 ? 14.622 -2.420 -11.124 1.00 86.31 85 ARG A N 1
ATOM 704 C CA . ARG A 1 85 ? 13.285 -1.829 -10.955 1.00 86.31 85 ARG A CA 1
ATOM 705 C C . ARG A 1 85 ? 12.272 -2.810 -10.395 1.00 86.31 85 ARG A C 1
ATOM 707 O O . ARG A 1 85 ? 11.495 -2.428 -9.519 1.00 86.31 85 ARG A O 1
ATOM 714 N N . VAL A 1 86 ? 12.272 -4.051 -10.877 1.00 87.94 86 VAL A N 1
ATOM 715 C CA . VAL A 1 86 ? 11.388 -5.101 -10.358 1.00 87.94 86 VAL A CA 1
ATOM 716 C C . VAL A 1 86 ? 11.723 -5.390 -8.898 1.00 87.94 86 VAL A C 1
ATOM 718 O O . VAL A 1 86 ? 10.824 -5.373 -8.061 1.00 87.94 86 VAL A O 1
ATOM 721 N N . VAL A 1 87 ? 13.006 -5.564 -8.566 1.00 94.62 87 VAL A N 1
ATOM 722 C CA . VAL A 1 87 ? 13.464 -5.804 -7.190 1.00 94.62 87 VAL A CA 1
ATOM 723 C C . VAL A 1 87 ? 13.056 -4.658 -6.263 1.00 94.62 87 VAL A C 1
ATOM 725 O O . VAL A 1 87 ? 12.446 -4.906 -5.226 1.00 94.62 87 VAL A O 1
ATOM 728 N N . ILE A 1 88 ? 13.312 -3.404 -6.644 1.00 91.44 88 ILE A N 1
ATOM 729 C CA . ILE A 1 88 ? 12.929 -2.227 -5.849 1.00 91.44 88 ILE A CA 1
ATOM 730 C C . ILE A 1 88 ? 11.408 -2.160 -5.684 1.00 91.44 88 ILE A C 1
ATOM 732 O O . ILE A 1 88 ? 10.922 -1.941 -4.576 1.00 91.44 88 ILE A O 1
ATOM 736 N N . SER A 1 89 ? 10.646 -2.394 -6.755 1.00 85.94 89 SER A N 1
ATOM 737 C CA . SER A 1 89 ? 9.179 -2.380 -6.697 1.00 85.94 89 SER A CA 1
ATOM 738 C C . SER A 1 89 ? 8.649 -3.457 -5.751 1.00 85.94 89 SER A C 1
ATOM 740 O O . SER A 1 89 ? 7.784 -3.173 -4.926 1.00 85.94 89 SER A O 1
ATOM 742 N N . LEU A 1 90 ? 9.203 -4.671 -5.808 1.00 87.31 90 LEU A N 1
ATOM 743 C CA . LEU A 1 90 ? 8.848 -5.763 -4.902 1.00 87.31 90 LEU A CA 1
ATOM 744 C C . LEU A 1 90 ? 9.231 -5.457 -3.451 1.00 87.31 90 LEU A C 1
ATOM 746 O O . LEU A 1 90 ? 8.438 -5.732 -2.556 1.00 87.31 90 LEU A O 1
ATOM 750 N N . LEU A 1 91 ? 10.396 -4.851 -3.205 1.00 92.75 91 LEU A N 1
ATOM 751 C CA . LEU A 1 91 ? 10.817 -4.447 -1.861 1.00 92.75 91 LEU A CA 1
ATOM 752 C C . LEU A 1 91 ? 9.890 -3.376 -1.277 1.00 92.75 91 LEU A C 1
ATOM 754 O O . LEU A 1 91 ? 9.455 -3.502 -0.131 1.00 92.75 91 LEU A O 1
ATOM 758 N N . VAL A 1 92 ? 9.541 -2.352 -2.059 1.00 88.94 92 VAL A N 1
ATOM 759 C CA . VAL A 1 92 ? 8.625 -1.284 -1.629 1.00 88.94 92 VAL A CA 1
ATOM 760 C C . VAL A 1 92 ? 7.230 -1.849 -1.367 1.00 88.94 92 VAL A C 1
ATOM 762 O O . VAL A 1 92 ? 6.687 -1.660 -0.277 1.00 88.94 92 VAL A O 1
ATOM 765 N N . LEU A 1 93 ? 6.659 -2.586 -2.325 1.00 85.88 93 LEU A N 1
ATOM 766 C CA . LEU A 1 93 ? 5.325 -3.174 -2.185 1.00 85.88 93 LEU A CA 1
ATOM 767 C C . LEU A 1 93 ? 5.273 -4.193 -1.043 1.00 85.88 93 LEU A C 1
ATOM 769 O O . LEU A 1 93 ? 4.345 -4.156 -0.238 1.00 85.88 93 LEU A O 1
ATOM 773 N N . GLY A 1 94 ? 6.281 -5.058 -0.932 1.00 85.62 94 GLY A N 1
ATOM 774 C CA . GLY A 1 94 ? 6.390 -6.058 0.127 1.00 85.62 94 GLY A CA 1
ATOM 775 C C . GLY A 1 94 ? 6.506 -5.426 1.513 1.00 85.62 94 GLY A C 1
ATOM 776 O O . GLY A 1 94 ? 5.830 -5.863 2.446 1.00 85.62 94 GLY A O 1
ATOM 777 N N . THR A 1 95 ? 7.282 -4.347 1.646 1.00 89.44 95 THR A N 1
ATOM 778 C CA . THR A 1 95 ? 7.406 -3.604 2.910 1.00 89.44 95 THR A CA 1
ATOM 779 C C . THR A 1 95 ? 6.079 -2.961 3.301 1.00 89.44 95 THR A C 1
ATOM 781 O O . THR A 1 95 ? 5.610 -3.159 4.421 1.00 89.44 95 THR A O 1
ATOM 784 N N . LEU A 1 96 ? 5.424 -2.246 2.381 1.00 86.44 96 LEU A N 1
ATOM 785 C CA . LEU A 1 96 ? 4.134 -1.597 2.644 1.00 86.44 96 LEU A CA 1
ATOM 786 C C . LEU A 1 96 ? 3.043 -2.616 2.979 1.00 86.44 96 LEU A C 1
ATOM 788 O O . LEU A 1 96 ? 2.283 -2.417 3.926 1.00 86.44 96 LEU A O 1
ATOM 792 N N . PHE A 1 97 ? 3.002 -3.734 2.252 1.00 82.25 97 PHE A N 1
ATOM 793 C CA . PHE A 1 97 ? 2.085 -4.831 2.536 1.00 82.25 97 PHE A CA 1
ATOM 794 C C . PHE A 1 97 ? 2.328 -5.418 3.929 1.00 82.25 97 PHE A C 1
ATOM 796 O O . PHE A 1 97 ? 1.382 -5.590 4.695 1.00 82.25 97 PHE A O 1
ATOM 803 N N . THR A 1 98 ? 3.589 -5.664 4.291 1.00 83.62 98 THR A N 1
ATOM 804 C CA . THR A 1 98 ? 3.961 -6.207 5.605 1.00 83.62 98 THR A CA 1
ATOM 805 C C . THR A 1 98 ? 3.578 -5.249 6.730 1.00 83.62 98 THR A C 1
ATOM 807 O O . THR A 1 98 ? 2.981 -5.671 7.718 1.00 83.62 98 THR A O 1
ATOM 810 N N . VAL A 1 99 ? 3.851 -3.950 6.575 1.00 86.00 99 VAL A N 1
ATOM 811 C CA . VAL A 1 99 ? 3.463 -2.929 7.560 1.00 86.00 99 VAL A CA 1
ATOM 812 C C . VAL A 1 99 ? 1.944 -2.884 7.724 1.00 86.00 99 VAL A C 1
ATOM 814 O O . VAL A 1 99 ? 1.455 -2.932 8.855 1.00 86.00 99 VAL A O 1
ATOM 817 N N . ASN A 1 100 ? 1.193 -2.855 6.621 1.00 82.25 100 ASN A N 1
ATOM 818 C CA . ASN A 1 100 ? -0.269 -2.873 6.656 1.00 82.25 100 ASN A CA 1
ATOM 819 C C . ASN A 1 100 ? -0.812 -4.149 7.327 1.00 82.25 100 ASN A C 1
ATOM 821 O O . ASN A 1 100 ? -1.734 -4.087 8.144 1.00 82.25 100 ASN A O 1
ATOM 825 N N . LEU A 1 101 ? -0.213 -5.306 7.037 1.00 76.94 101 LEU A N 1
ATOM 826 C CA . LEU A 1 101 ? -0.579 -6.583 7.643 1.00 76.94 101 LEU A CA 1
ATOM 827 C C . LEU A 1 101 ? -0.333 -6.577 9.158 1.00 76.94 101 LEU A C 1
ATOM 829 O O . LEU A 1 101 ? -1.230 -6.927 9.923 1.00 76.94 101 LEU A O 1
ATOM 833 N N . VAL A 1 102 ? 0.845 -6.133 9.607 1.00 83.75 102 VAL A N 1
ATOM 834 C CA . VAL A 1 102 ? 1.186 -6.032 11.037 1.00 83.75 102 VAL A CA 1
ATOM 835 C C . VAL A 1 102 ? 0.231 -5.081 11.761 1.00 83.75 102 VAL A C 1
ATOM 837 O O . VAL A 1 102 ? -0.268 -5.413 12.839 1.00 83.75 102 VAL A O 1
ATOM 840 N N . GLN A 1 103 ? -0.069 -3.922 11.167 1.00 81.75 103 GLN A N 1
ATOM 841 C CA . GLN A 1 103 ? -1.040 -2.974 11.720 1.00 81.75 103 GLN A CA 1
ATOM 842 C C . GLN A 1 103 ? -2.436 -3.597 11.823 1.00 81.75 103 GLN A C 1
ATOM 844 O O . GLN A 1 103 ? -3.049 -3.531 12.889 1.00 81.75 103 GLN A O 1
ATOM 849 N N . SER A 1 104 ? -2.897 -4.270 10.768 1.00 71.94 104 SER A N 1
ATOM 850 C CA . SER A 1 104 ? -4.202 -4.941 10.736 1.00 71.94 104 SER A CA 1
ATOM 851 C C . SER A 1 104 ? -4.303 -6.058 11.780 1.00 71.94 104 SER A C 1
ATOM 853 O O . SER A 1 104 ? -5.309 -6.175 12.480 1.00 71.94 104 SER A O 1
ATOM 855 N N . ILE A 1 105 ? -3.243 -6.855 11.951 1.00 76.94 105 ILE A N 1
ATOM 856 C CA . ILE A 1 105 ? -3.174 -7.901 12.980 1.00 76.94 105 ILE A CA 1
ATOM 857 C C . ILE A 1 105 ? -3.247 -7.278 14.378 1.00 76.94 105 ILE A C 1
ATOM 859 O O . ILE A 1 105 ? -4.031 -7.730 15.216 1.00 76.94 105 ILE A O 1
ATOM 863 N N . LYS A 1 106 ? -2.473 -6.217 14.633 1.00 79.81 106 LYS A N 1
ATOM 864 C CA . LYS A 1 106 ? -2.490 -5.508 15.919 1.00 79.81 106 LYS A CA 1
ATOM 865 C C . LYS A 1 106 ? -3.881 -4.949 16.231 1.00 79.81 106 LYS A C 1
ATOM 867 O O . LYS A 1 106 ? -4.385 -5.172 17.329 1.00 79.81 106 LYS A O 1
ATOM 872 N N . GLN A 1 107 ? -4.527 -4.306 15.258 1.00 71.75 107 GLN A N 1
ATOM 873 C CA . GLN A 1 107 ? -5.896 -3.801 15.391 1.00 71.75 107 GLN A CA 1
ATOM 874 C C . GLN A 1 107 ? -6.890 -4.929 15.703 1.00 71.75 107 GLN A C 1
ATOM 876 O O . GLN A 1 107 ? -7.714 -4.789 16.608 1.00 71.75 107 GLN A O 1
ATOM 881 N N . ALA A 1 108 ? -6.769 -6.086 15.044 1.00 66.88 108 ALA A N 1
ATOM 882 C CA . ALA A 1 108 ? -7.607 -7.251 15.322 1.00 66.88 108 ALA A CA 1
ATOM 883 C C . ALA A 1 108 ? -7.404 -7.817 16.746 1.00 66.88 108 ALA A C 1
ATOM 885 O O . ALA A 1 108 ? -8.373 -8.237 17.393 1.00 66.88 108 ALA A O 1
ATOM 886 N N . PHE A 1 109 ? -6.170 -7.816 17.266 1.00 72.19 109 PHE A N 1
ATOM 887 C CA . PHE A 1 109 ? -5.880 -8.222 18.648 1.00 72.19 109 PHE A CA 1
ATOM 888 C C . PHE A 1 109 ? -6.403 -7.217 19.680 1.00 72.19 109 PHE A C 1
ATOM 890 O O . PHE A 1 109 ? -7.012 -7.628 20.672 1.00 72.19 109 PHE A O 1
ATOM 897 N N . ASP A 1 110 ? -6.225 -5.919 19.445 1.00 71.81 110 ASP A N 1
ATOM 898 C CA . ASP A 1 110 ? -6.722 -4.867 20.338 1.00 71.81 110 ASP A CA 1
ATOM 899 C C . ASP A 1 110 ? -8.262 -4.835 20.363 1.00 71.81 110 ASP A C 1
ATOM 901 O O . ASP A 1 110 ? -8.872 -4.645 21.421 1.00 71.81 110 ASP A O 1
ATOM 905 N N . ALA A 1 111 ? -8.908 -5.135 19.231 1.00 66.50 111 ALA A N 1
ATOM 906 C CA . ALA A 1 111 ? -10.353 -5.327 19.139 1.00 66.50 111 ALA A CA 1
ATOM 907 C C . ALA A 1 111 ? -10.842 -6.525 19.969 1.00 66.50 111 ALA A C 1
ATOM 909 O O . ALA A 1 111 ? -11.871 -6.431 20.639 1.00 66.50 111 ALA A O 1
ATOM 910 N N . LYS A 1 112 ? -10.097 -7.645 19.985 1.00 65.06 112 LYS A N 1
ATOM 911 C CA . LYS A 1 112 ? -10.420 -8.820 20.823 1.00 65.06 112 LYS A CA 1
ATOM 912 C C . LYS A 1 112 ? -10.403 -8.473 22.311 1.00 65.06 112 LYS A C 1
ATOM 914 O O . LYS A 1 112 ? -11.234 -8.984 23.054 1.00 65.06 112 LYS A O 1
ATOM 919 N N . LYS A 1 113 ? -9.462 -7.629 22.735 1.00 70.44 113 LYS A N 1
ATOM 920 C CA . LYS A 1 113 ? -9.339 -7.178 24.128 1.00 70.44 113 LYS A CA 1
ATOM 921 C C . LYS A 1 113 ? -10.365 -6.103 24.498 1.00 70.44 113 LYS A C 1
ATOM 923 O O . LYS A 1 113 ? -10.367 -5.651 25.635 1.00 70.44 113 LYS A O 1
ATOM 928 N N . GLY A 1 114 ? -11.208 -5.676 23.552 1.00 63.84 114 GLY A N 1
ATOM 929 C CA . GLY A 1 114 ? -12.158 -4.596 23.774 1.00 63.84 114 GLY A CA 1
ATOM 930 C C . GLY A 1 114 ? -11.463 -3.279 24.107 1.00 63.84 114 GLY A C 1
ATOM 931 O O . GLY A 1 114 ? -12.024 -2.504 24.861 1.00 63.84 114 GLY A O 1
ATOM 932 N N . LEU A 1 115 ? -10.251 -3.034 23.590 1.00 63.78 115 LEU A N 1
ATOM 933 C CA . LEU A 1 115 ? -9.462 -1.799 23.776 1.00 63.78 115 LEU A CA 1
ATOM 934 C C . LEU A 1 115 ? -9.535 -0.867 22.551 1.00 63.78 115 LEU A C 1
ATOM 936 O O . LEU A 1 115 ? -8.984 0.236 22.540 1.00 63.78 115 LEU A O 1
ATOM 940 N N . TRP A 1 116 ? -10.197 -1.326 21.490 1.00 55.66 116 TRP A N 1
ATOM 941 C CA . TRP A 1 116 ? -10.313 -0.636 20.214 1.00 55.66 116 TRP A CA 1
ATOM 942 C C . TRP A 1 116 ? -11.755 -0.728 19.700 1.00 55.66 116 TRP A C 1
ATOM 944 O O . TRP A 1 116 ? -12.311 -1.830 19.724 1.00 55.66 116 TRP A O 1
ATOM 954 N N . PRO A 1 117 ? -12.374 0.375 19.225 1.00 57.84 117 PRO A N 1
ATOM 955 C CA . PRO A 1 117 ? -11.765 1.663 18.867 1.00 57.84 117 PRO A CA 1
ATOM 956 C C . PRO A 1 117 ? -11.712 2.702 20.013 1.00 57.84 117 PRO A C 1
ATOM 958 O O . PRO A 1 117 ? -12.722 3.031 20.636 1.00 57.84 117 PRO A O 1
ATOM 961 N N . LYS A 1 118 ? -10.529 3.308 20.235 1.00 64.62 118 LYS A N 1
ATOM 962 C CA . LYS A 1 118 ? -10.245 4.251 21.348 1.00 64.62 118 LYS A CA 1
ATOM 963 C C . LYS A 1 118 ? -11.143 5.496 21.385 1.00 64.62 118 LYS A C 1
ATOM 965 O O . LYS A 1 118 ? -11.410 6.035 22.458 1.00 64.62 118 LYS A O 1
ATOM 970 N N . ARG A 1 119 ? -11.585 5.993 20.223 1.00 61.97 119 ARG A N 1
ATOM 971 C CA . ARG A 1 119 ? -12.375 7.234 20.129 1.00 61.97 119 ARG A CA 1
ATOM 972 C C . ARG A 1 119 ? -13.785 7.056 20.688 1.00 61.97 119 ARG A C 1
ATOM 974 O O . ARG A 1 119 ? -14.260 7.930 21.403 1.00 61.97 119 ARG A O 1
ATOM 981 N N . GLU A 1 120 ? -14.422 5.921 20.416 1.00 61.41 120 GLU A N 1
ATOM 982 C CA . GLU A 1 120 ? -15.752 5.633 20.958 1.00 61.41 120 GLU A CA 1
ATOM 983 C C . GLU A 1 120 ? -15.705 5.190 22.414 1.00 61.41 120 GLU A C 1
ATOM 985 O O . GLU A 1 120 ? -16.596 5.557 23.165 1.00 61.41 120 GLU A O 1
ATOM 990 N N . GLN A 1 121 ? -14.637 4.522 22.857 1.00 60.72 121 GLN A N 1
ATOM 991 C CA . GLN A 1 121 ? -14.432 4.279 24.289 1.00 60.72 121 GLN A CA 1
ATOM 992 C C . GLN A 1 121 ? -14.339 5.573 25.086 1.00 60.72 121 GLN A C 1
ATOM 994 O O . GLN A 1 121 ? -14.969 5.686 26.129 1.00 60.72 121 GLN A O 1
ATOM 999 N N . LYS A 1 122 ? -13.619 6.581 24.576 1.00 60.84 122 LYS A N 1
ATOM 1000 C CA . LYS A 1 122 ? -13.590 7.909 25.204 1.00 60.84 122 LYS A CA 1
ATOM 1001 C C . LYS A 1 122 ? -14.961 8.588 25.207 1.00 60.84 122 LYS A C 1
ATOM 1003 O O . LYS A 1 122 ? -15.276 9.282 26.166 1.00 60.84 122 LYS A O 1
ATOM 1008 N N . LEU A 1 123 ? -15.763 8.414 24.154 1.00 62.38 123 LEU A N 1
ATOM 1009 C CA . LEU A 1 123 ? -17.115 8.982 24.081 1.00 62.38 123 LEU A CA 1
ATOM 1010 C C . LEU A 1 123 ? -18.095 8.265 25.021 1.00 62.38 123 LEU A C 1
ATOM 1012 O O . LEU A 1 123 ? -18.886 8.932 25.677 1.00 62.38 123 LEU A O 1
ATOM 1016 N N . LEU A 1 124 ? -18.005 6.939 25.140 1.00 61.53 124 LEU A N 1
ATOM 1017 C CA . LEU A 1 124 ? -18.779 6.146 26.096 1.00 61.53 124 LEU A CA 1
ATOM 1018 C C . LEU A 1 124 ? -18.363 6.457 27.539 1.00 61.53 124 LEU A C 1
ATOM 1020 O O . LEU A 1 124 ? -19.227 6.705 28.368 1.00 61.53 124 LEU A O 1
ATOM 1024 N N . ALA A 1 125 ? -17.060 6.545 27.823 1.00 60.59 125 ALA A N 1
ATOM 1025 C CA . ALA A 1 125 ? -16.547 6.929 29.139 1.00 60.59 125 ALA A CA 1
ATOM 1026 C C . ALA A 1 125 ? -16.977 8.350 29.538 1.00 60.59 125 ALA A C 1
ATOM 1028 O O . ALA A 1 125 ? -17.369 8.573 30.678 1.00 60.59 125 ALA A O 1
ATOM 1029 N N . LYS A 1 126 ? -16.975 9.306 28.595 1.00 60.56 126 LYS A N 1
ATOM 1030 C CA . LYS A 1 126 ? -17.527 10.649 28.837 1.00 60.56 126 LYS A CA 1
ATOM 1031 C C . LYS A 1 126 ? -19.036 10.627 29.077 1.00 60.56 126 LYS A C 1
ATOM 1033 O O . LYS A 1 126 ? -19.496 11.337 29.95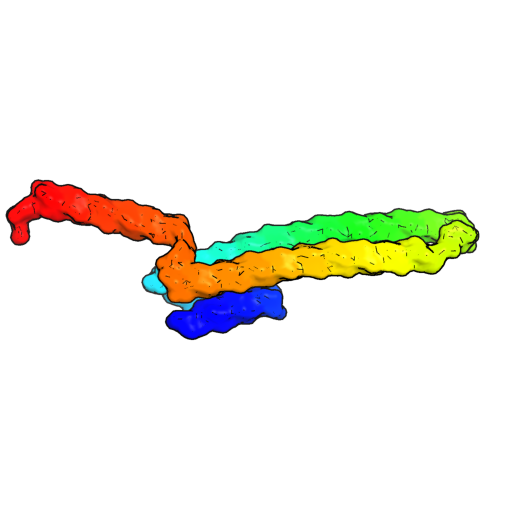7 1.00 60.56 126 LYS A O 1
ATOM 1038 N N . GLY A 1 127 ? -19.794 9.836 28.317 1.00 59.84 127 GLY A N 1
ATOM 1039 C CA . GLY A 1 127 ? -21.243 9.709 28.505 1.00 59.84 127 GLY A CA 1
ATOM 1040 C C . GLY A 1 127 ? -21.612 9.121 29.869 1.00 59.84 127 GLY A C 1
ATOM 1041 O O . GLY A 1 127 ? -22.494 9.648 30.534 1.00 59.84 127 GLY A O 1
ATOM 1042 N N . HIS A 1 128 ? -20.892 8.089 30.319 1.00 57.84 128 HIS A N 1
ATOM 1043 C CA . HIS A 1 128 ? -21.064 7.521 31.659 1.00 57.84 128 HIS A CA 1
ATOM 1044 C C . HIS A 1 128 ? -20.709 8.520 32.765 1.00 57.84 128 HIS A C 1
ATOM 1046 O O . HIS A 1 128 ? -21.489 8.662 33.695 1.00 57.84 128 HIS A O 1
ATOM 1052 N N . ALA A 1 129 ? -19.606 9.265 32.633 1.00 59.72 129 ALA A N 1
ATOM 1053 C CA . ALA A 1 129 ? -19.222 10.280 33.618 1.00 59.72 129 ALA A CA 1
ATOM 1054 C C . ALA A 1 129 ? -20.264 11.408 33.762 1.00 59.72 129 ALA A C 1
ATOM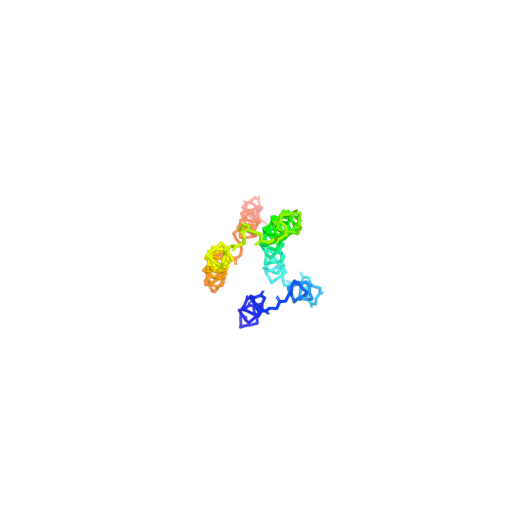 1056 O O . ALA A 1 129 ? -20.452 11.941 34.852 1.00 59.72 129 ALA A O 1
ATOM 1057 N N . VAL A 1 130 ? -20.959 11.763 32.674 1.00 61.06 130 VAL A N 1
ATOM 1058 C CA . VAL A 1 130 ? -22.059 12.742 32.712 1.00 61.06 130 VAL A CA 1
ATOM 1059 C C . VAL A 1 130 ? -23.272 12.173 33.454 1.00 61.06 130 VAL A C 1
ATOM 1061 O O . VAL A 1 130 ? -23.783 12.837 34.351 1.00 61.06 130 VAL A O 1
ATOM 1064 N N . LEU A 1 131 ? -23.673 10.931 33.165 1.00 59.38 131 LEU A N 1
ATOM 1065 C CA . LEU A 1 131 ? -24.794 10.271 33.851 1.00 59.38 131 LEU A CA 1
ATOM 1066 C C . LEU A 1 131 ? -24.524 10.052 35.350 1.00 59.38 131 LEU A C 1
ATOM 1068 O O . LEU A 1 131 ? -25.416 10.237 36.174 1.00 59.38 131 LEU A O 1
ATOM 1072 N N . GLU A 1 132 ? -23.287 9.713 35.721 1.00 58.47 132 GLU A N 1
ATOM 1073 C CA . GLU A 1 132 ? -22.868 9.600 37.124 1.00 58.47 132 GLU A CA 1
ATOM 1074 C C . GLU A 1 132 ? -22.985 10.954 37.841 1.00 58.47 132 GLU A C 1
ATOM 1076 O O . GLU A 1 132 ? -23.526 11.027 38.944 1.00 58.47 132 GLU A O 1
ATOM 1081 N N . SER A 1 133 ? -22.567 12.042 37.180 1.00 59.50 133 SER A N 1
ATOM 1082 C CA . SER A 1 133 ? -22.657 13.401 37.729 1.00 59.50 133 SER A CA 1
ATOM 1083 C C . SER A 1 133 ? -24.090 13.933 37.863 1.00 59.50 133 SER A C 1
ATOM 1085 O O . SER A 1 133 ? -24.350 14.745 38.751 1.00 59.50 133 SER A O 1
ATOM 1087 N N . GLU A 1 134 ? -25.021 13.467 37.024 1.00 57.78 134 GLU A N 1
ATOM 1088 C CA . GLU A 1 134 ? -26.451 13.783 37.135 1.00 57.78 134 GLU A CA 1
ATOM 1089 C C . GLU A 1 134 ? -27.121 12.982 38.261 1.00 57.78 134 GLU A C 1
ATOM 1091 O O . GLU A 1 134 ? -27.876 13.564 39.035 1.00 57.78 134 GLU A O 1
ATOM 1096 N N . SER A 1 135 ? -26.771 11.700 38.452 1.00 57.22 135 SER A N 1
ATOM 1097 C CA . SER A 1 135 ? -27.319 10.891 39.561 1.00 57.22 135 SER A CA 1
ATOM 1098 C C . SER A 1 135 ? -26.899 11.387 40.952 1.00 57.22 135 SER A C 1
ATOM 1100 O O . SER A 1 135 ? -27.630 11.220 41.921 1.00 57.22 135 SER A O 1
ATOM 1102 N N . ILE A 1 136 ? -25.737 12.044 41.056 1.00 59.03 136 ILE A N 1
ATOM 1103 C CA . ILE A 1 136 ? -25.255 12.650 42.307 1.00 59.03 136 ILE A CA 1
ATOM 1104 C C . ILE A 1 136 ? -25.975 13.982 42.596 1.00 59.03 136 ILE A C 1
ATOM 1106 O O . ILE A 1 136 ? -26.018 14.421 43.745 1.00 59.03 136 ILE A O 1
ATOM 1110 N N . ARG A 1 137 ? -26.541 14.641 41.574 1.00 59.38 137 ARG A N 1
ATOM 1111 C CA . ARG A 1 137 ? -27.240 15.928 41.721 1.00 59.38 137 ARG A CA 1
ATOM 1112 C C . ARG A 1 137 ? -28.706 15.803 42.129 1.00 59.38 137 ARG A C 1
ATOM 1114 O O . ARG A 1 137 ? -29.191 16.740 42.752 1.00 59.38 137 ARG A O 1
ATOM 1121 N N . ASP A 1 138 ? -29.360 14.674 41.859 1.00 57.91 138 ASP A N 1
ATOM 1122 C CA . ASP A 1 138 ? -30.729 14.390 42.311 1.00 57.91 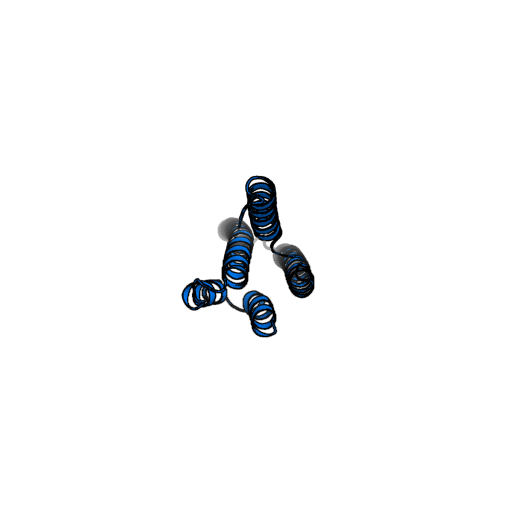138 ASP A CA 1
ATOM 1123 C C . ASP A 1 138 ? -30.781 13.094 43.144 1.00 57.91 138 ASP A C 1
ATOM 1125 O O . ASP A 1 138 ? -31.056 12.019 42.614 1.00 57.91 138 ASP A O 1
ATOM 1129 N N . PRO A 1 139 ? -30.545 13.165 44.469 1.00 56.25 139 PRO A N 1
ATOM 1130 C CA . PRO A 1 139 ? -30.634 12.008 45.366 1.00 56.25 139 PRO A CA 1
ATOM 1131 C C . PRO A 1 139 ? -32.080 11.618 45.740 1.00 56.25 139 PRO A C 1
ATOM 1133 O O . PRO A 1 139 ? -32.281 10.805 46.640 1.00 56.25 139 PRO A O 1
ATOM 1136 N N . HIS A 1 140 ? -33.093 12.211 45.099 1.00 54.00 140 HIS A N 1
ATOM 1137 C CA . HIS A 1 140 ? -34.507 12.049 45.446 1.00 54.00 140 HIS A CA 1
ATOM 1138 C C . HIS A 1 140 ? -35.323 11.431 44.302 1.00 54.00 140 HIS A C 1
ATOM 1140 O O . HIS A 1 140 ? -36.295 12.022 43.836 1.00 54.00 140 HIS A O 1
ATOM 1146 N N . ILE A 1 141 ? -34.933 10.226 43.881 1.00 53.34 141 ILE A N 1
ATOM 1147 C CA . ILE A 1 141 ? -35.832 9.200 43.325 1.00 53.34 141 ILE A CA 1
ATOM 1148 C C . ILE A 1 141 ? -35.450 7.865 43.961 1.00 53.34 141 ILE A C 1
ATOM 1150 O O . ILE A 1 141 ? -34.239 7.555 43.971 1.00 53.34 141 ILE A O 1
#

Radius of gyration: 23.96 Å; chains: 1; bounding box: 57×30×76 Å

pLDDT: mean 72.74, std 14.26, range [49.22, 94.62]

Foldseek 3Di:
DVVLLVQLVVPLVDALVSLVVCLVVPDPVPVVSNVSSVVSSVLNVVLVVVVVVVVVVLVVVVVVVVVVCVVVVNPPDDPVVVVVSVVVVCVVVVVSSVVSVVVSVVQSVCVVVVNPPVVVVVVVVVVVVVVVVVCVVPVDD

Secondary structure (DSSP, 8-state):
-HHHHHHHHHHHHS-THHHHHHHHHS-TT-HHHHHHHHHHHHHHHHHHHHHHHHHHHHHHHHHHHHHHHHHTTTTT--HHHHHHHHHHHHHHHHHHHHHHHHHHHHHHHHHHTT---HHHHHHHHHHHHHHHHHHTT----

Sequence (141 aa):
MHLARAMHIASIFTPLWVPFVVWILTPKQMKFLRAHARLAAFDGIIWKAIFLVLAVISLTITIITLIHHFSTQWQDFEWSQVIWRVVISLLVLGTLFTVNLVQSIKQAFDAKKGLWPKREQKLLAKGHAVLESESIRDPHI